Protein AF-U1RWZ9-F1 (afdb_monomer)

Nearest PDB structures (foldseek):
  2le2-assembly1_B  TM=5.982E-01  e=7.271E+00  Salasvirus phi29
  1zg2-assembly1_A  TM=3.510E-01  e=3.404E+00  Halalkalibacterium halodurans

Solvent-accessible surface area (backbone atoms only — not comparable to full-atom values): 4992 Å² total; per-residue (Å²): 115,42,40,32,36,35,78,44,73,43,96,88,69,49,75,44,78,47,79,48,77,52,74,50,69,69,57,51,52,51,40,44,74,71,65,33,45,70,56,96,78,72,77,90,75,90,80,69,99,55,85,74,82,74,73,81,78,71,82,75,76,79,75,80,91,69,90,75,90,79,90,130

pLDDT: mean 76.13, std 18.94, range [43.16, 96.25]

Mean predicted aligned error: 15.72 Å

Radius of gyration: 24.69 Å; Cα contacts (8 Å, |Δi|>4): 59; chains: 1; bounding box: 38×58×58 Å

Sequence (72 aa):
MPTLTKTITTDDGADITLERVTDDPAEITTLRASGWEQVSGNTDDAAGSGPKPTPPVPPVPAAPTKALTTLS

Foldseek 3Di:
DWKWWDWDQDPVRDIDIDIDDDPDPVVVVVCVVVVIGIDPDDDPPPDDPDPDPDPPDPPDPPPPDDDDDDDD

Organism: NCBI:txid1321818

Secondary structure (DSSP, 8-state):
--EEEEEEE-TTS-EEEEEEE---HHHHHHHHHTTPEEPTTS-------SPP-PPPPPPPP-----------

Structure (mmCIF, N/CA/C/O backbone):
data_AF-U1RWZ9-F1
#
_entry.id   AF-U1RWZ9-F1
#
loop_
_atom_site.group_PDB
_atom_site.id
_atom_site.type_symbol
_atom_site.label_atom_id
_atom_site.label_alt_id
_atom_site.label_comp_id
_atom_site.label_asym_id
_atom_site.label_entity_id
_atom_site.label_seq_id
_atom_site.pdbx_PDB_ins_code
_atom_site.Cartn_x
_atom_site.Cartn_y
_atom_site.Cartn_z
_atom_site.occupancy
_atom_site.B_iso_or_equiv
_atom_site.auth_seq_id
_atom_site.auth_comp_id
_atom_site.auth_asym_id
_atom_site.auth_atom_id
_atom_site.pdbx_PDB_model_num
ATOM 1 N N . MET A 1 1 ? 18.338 -6.132 -3.955 1.0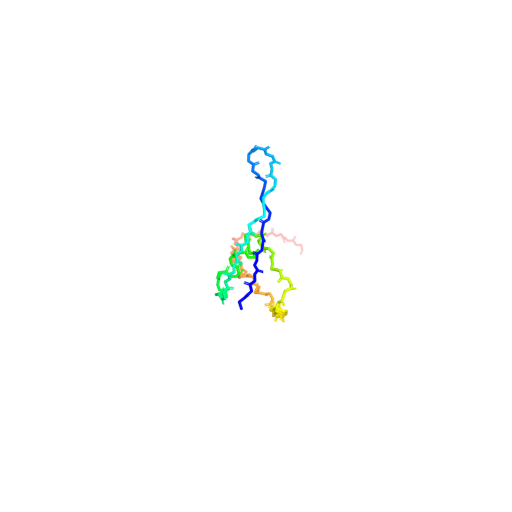0 78.19 1 MET A N 1
ATOM 2 C CA . MET A 1 1 ? 16.950 -5.689 -4.176 1.00 78.19 1 MET A CA 1
ATOM 3 C C . MET A 1 1 ? 16.038 -6.219 -3.081 1.00 78.19 1 MET A C 1
ATOM 5 O O . MET A 1 1 ? 15.622 -7.375 -3.145 1.00 78.19 1 MET A O 1
ATOM 9 N N . PRO A 1 2 ? 15.788 -5.420 -2.036 1.00 85.69 2 PRO A N 1
ATOM 10 C CA . PRO A 1 2 ? 14.852 -5.770 -0.981 1.00 85.69 2 PRO A CA 1
ATOM 11 C C . PRO A 1 2 ? 13.408 -5.846 -1.483 1.00 85.69 2 PRO A C 1
ATOM 13 O O . PRO A 1 2 ? 13.008 -5.183 -2.441 1.00 85.69 2 PRO A O 1
ATOM 16 N N . THR A 1 3 ? 12.630 -6.680 -0.801 1.00 92.94 3 THR A N 1
ATOM 17 C CA . THR A 1 3 ? 11.195 -6.854 -1.038 1.00 92.94 3 THR A CA 1
ATOM 18 C C . THR A 1 3 ? 10.442 -6.323 0.170 1.00 92.94 3 THR A C 1
ATOM 20 O O . THR A 1 3 ? 10.819 -6.615 1.304 1.00 92.94 3 THR A O 1
ATOM 23 N N . LEU A 1 4 ? 9.398 -5.535 -0.061 1.00 93.75 4 LEU A N 1
ATOM 24 C CA . LEU A 1 4 ? 8.512 -5.008 0.965 1.00 93.75 4 LEU A CA 1
ATOM 25 C C . LEU A 1 4 ? 7.080 -5.447 0.687 1.00 93.75 4 LEU A C 1
ATOM 27 O O . LEU A 1 4 ? 6.664 -5.542 -0.466 1.00 93.75 4 LEU A O 1
ATOM 31 N N . THR A 1 5 ? 6.322 -5.676 1.750 1.00 96.00 5 THR A N 1
ATOM 32 C CA . THR A 1 5 ? 4.924 -6.087 1.692 1.00 96.00 5 THR A CA 1
ATOM 33 C C . THR A 1 5 ? 4.048 -5.183 2.539 1.00 96.00 5 THR A C 1
ATOM 35 O O . THR A 1 5 ? 4.506 -4.582 3.512 1.00 96.00 5 THR A O 1
ATOM 38 N N . LYS A 1 6 ? 2.784 -5.052 2.148 1.00 94.81 6 LYS A N 1
ATOM 39 C CA . LYS A 1 6 ? 1.779 -4.343 2.934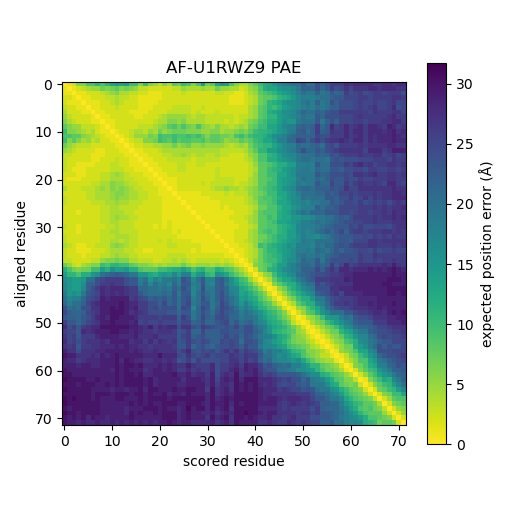 1.00 94.81 6 LYS A CA 1
ATOM 40 C C . LYS A 1 6 ? 0.427 -5.007 2.771 1.00 94.81 6 LYS A C 1
ATOM 42 O O . LYS A 1 6 ? -0.046 -5.182 1.651 1.00 94.81 6 LYS A O 1
ATOM 47 N N . THR A 1 7 ? -0.208 -5.312 3.892 1.00 96.00 7 THR A N 1
ATOM 48 C CA . THR A 1 7 ? -1.595 -5.771 3.906 1.00 96.00 7 THR A CA 1
ATOM 49 C C . THR A 1 7 ? -2.524 -4.567 3.929 1.00 96.00 7 THR A C 1
ATOM 51 O O . THR A 1 7 ? -2.335 -3.642 4.724 1.00 96.00 7 THR A O 1
ATOM 54 N N . ILE A 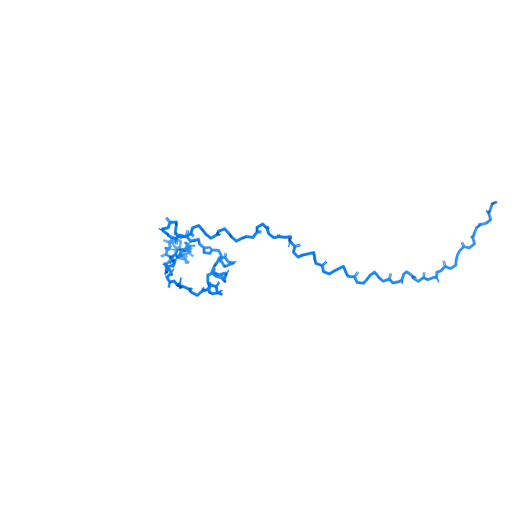1 8 ? -3.516 -4.565 3.043 1.00 94.06 8 ILE A N 1
ATOM 55 C CA . ILE A 1 8 ? -4.601 -3.588 3.049 1.00 94.06 8 ILE A CA 1
ATOM 56 C C . ILE A 1 8 ? -5.942 -4.311 3.041 1.00 94.06 8 ILE A C 1
ATOM 58 O O . ILE A 1 8 ? -6.118 -5.302 2.337 1.00 94.06 8 ILE A O 1
ATOM 62 N N . THR A 1 9 ? -6.887 -3.789 3.812 1.00 95.44 9 THR A N 1
ATOM 63 C CA . THR A 1 9 ? -8.271 -4.257 3.803 1.00 95.44 9 THR A CA 1
ATOM 64 C C . THR A 1 9 ? -9.033 -3.492 2.725 1.00 95.44 9 THR A C 1
ATOM 66 O O . THR A 1 9 ? -9.022 -2.259 2.692 1.00 95.44 9 THR A O 1
ATOM 69 N N . THR A 1 10 ? -9.658 -4.234 1.820 1.00 93.19 10 THR A N 1
ATOM 70 C CA . THR A 1 10 ? -10.488 -3.717 0.725 1.00 93.19 10 THR A CA 1
ATOM 71 C C . THR A 1 10 ? -11.857 -3.301 1.270 1.00 93.19 10 THR A C 1
ATOM 73 O O . THR A 1 10 ? -12.243 -3.714 2.362 1.00 93.19 10 THR A O 1
ATOM 76 N N . ASP A 1 11 ? -12.622 -2.501 0.528 1.00 94.50 11 ASP A N 1
ATOM 77 C CA . ASP A 1 11 ? -13.971 -2.082 0.936 1.00 94.50 11 ASP A CA 1
ATOM 78 C C . ASP A 1 11 ? -14.952 -3.257 1.117 1.00 94.50 11 ASP A C 1
ATOM 80 O O . ASP A 1 11 ? -15.842 -3.178 1.961 1.00 94.50 11 ASP A O 1
ATOM 84 N N . ASP A 1 12 ? -14.727 -4.371 0.413 1.00 93.25 12 ASP A N 1
ATOM 85 C CA . ASP A 1 12 ? -15.456 -5.641 0.578 1.00 93.25 12 ASP A CA 1
ATOM 86 C C . ASP A 1 12 ? -15.089 -6.394 1.880 1.00 93.25 12 ASP A C 1
ATOM 88 O O . ASP A 1 12 ? -15.654 -7.434 2.204 1.00 93.25 12 ASP A O 1
ATOM 92 N N . GLY A 1 13 ? -14.127 -5.880 2.654 1.00 92.44 13 GLY A N 1
ATOM 93 C CA . GLY A 1 13 ? -13.624 -6.512 3.875 1.00 92.44 13 GLY A CA 1
ATOM 94 C C . GLY A 1 13 ? -12.582 -7.607 3.631 1.00 92.44 13 GLY A C 1
ATOM 95 O O . GLY A 1 13 ? -12.145 -8.251 4.580 1.00 92.44 13 GLY A O 1
ATOM 96 N N . ALA A 1 14 ? -12.165 -7.815 2.380 1.00 95.06 14 ALA A N 1
ATOM 97 C CA . ALA A 1 14 ? -11.096 -8.740 2.028 1.00 95.06 14 ALA A CA 1
ATOM 98 C C . ALA A 1 14 ? -9.714 -8.110 2.244 1.00 95.06 14 ALA A C 1
ATOM 100 O O . ALA A 1 14 ? -9.434 -7.015 1.747 1.00 95.06 14 ALA A O 1
ATOM 101 N N . ASP A 1 15 ? -8.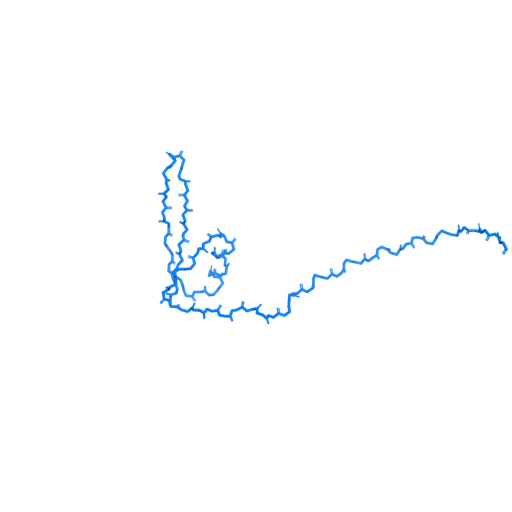824 -8.828 2.921 1.00 96.25 15 ASP A N 1
ATOM 102 C CA . ASP A 1 15 ? -7.423 -8.437 3.041 1.00 96.25 15 ASP A CA 1
ATOM 103 C C . ASP A 1 15 ? -6.633 -8.874 1.805 1.00 96.25 15 ASP A C 1
ATOM 105 O O . ASP A 1 15 ? -6.655 -10.043 1.412 1.00 96.25 15 ASP A O 1
ATOM 109 N N . ILE A 1 16 ? -5.905 -7.934 1.204 1.00 96.12 16 ILE A N 1
ATOM 110 C CA . ILE A 1 16 ? -4.966 -8.207 0.117 1.00 96.12 16 ILE A CA 1
ATOM 111 C C . ILE A 1 16 ? -3.552 -7.807 0.529 1.00 96.12 16 ILE A C 1
AT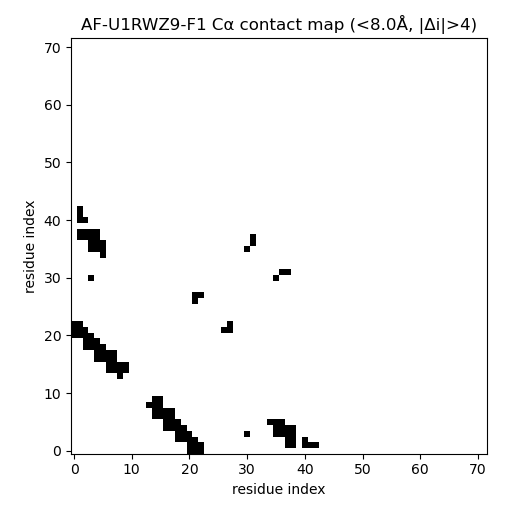OM 113 O O . ILE A 1 16 ? -3.331 -6.775 1.166 1.00 96.12 16 ILE A O 1
ATOM 117 N N . THR A 1 17 ? -2.579 -8.626 0.143 1.00 95.06 17 THR A N 1
ATOM 118 C CA . THR A 1 17 ? -1.159 -8.340 0.346 1.00 95.06 17 THR A CA 1
ATOM 119 C C . THR A 1 17 ? -0.580 -7.751 -0.930 1.00 95.06 17 THR A C 1
ATOM 121 O O . THR A 1 17 ? -0.640 -8.359 -1.996 1.00 95.06 17 THR A O 1
ATOM 124 N N . LEU A 1 18 ? -0.017 -6.553 -0.816 1.00 94.94 18 LEU A N 1
ATOM 125 C CA . LEU A 1 18 ? 0.749 -5.912 -1.873 1.00 94.94 18 LEU A CA 1
ATOM 126 C C . LEU A 1 18 ? 2.228 -6.232 -1.688 1.00 94.94 18 LEU A C 1
ATOM 128 O O . LEU A 1 18 ? 2.722 -6.202 -0.564 1.00 94.94 18 LEU A O 1
ATOM 132 N N . GLU A 1 19 ? 2.937 -6.464 -2.789 1.00 94.75 19 GLU A N 1
ATOM 133 C CA . GLU A 1 19 ? 4.377 -6.726 -2.805 1.00 94.75 19 GLU A CA 1
ATOM 134 C C . GLU A 1 19 ? 5.094 -5.693 -3.683 1.00 94.75 19 GLU A C 1
ATOM 136 O O . GLU A 1 19 ? 4.630 -5.340 -4.770 1.00 94.75 19 GLU A O 1
ATOM 141 N N . ARG A 1 20 ? 6.239 -5.193 -3.215 1.00 94.06 20 ARG A N 1
ATOM 142 C CA . ARG A 1 20 ? 7.059 -4.206 -3.920 1.00 94.06 20 ARG A CA 1
ATOM 143 C C . ARG A 1 20 ? 8.534 -4.560 -3.792 1.00 94.06 20 ARG A C 1
ATOM 145 O O . ARG A 1 20 ? 9.062 -4.642 -2.689 1.00 94.06 20 ARG A O 1
ATOM 152 N N . VAL A 1 21 ? 9.206 -4.715 -4.930 1.00 92.62 21 VAL A N 1
ATOM 153 C CA . VAL A 1 21 ? 10.657 -4.929 -5.006 1.00 92.62 21 VAL A CA 1
ATOM 154 C C . VAL A 1 21 ? 11.303 -3.645 -5.500 1.00 92.62 21 VAL A C 1
ATOM 156 O O . VAL A 1 21 ? 10.939 -3.140 -6.561 1.00 92.62 21 VAL A O 1
ATOM 159 N N . THR A 1 22 ? 12.235 -3.102 -4.727 1.00 90.69 22 THR A N 1
ATOM 160 C CA . THR A 1 22 ? 12.925 -1.853 -5.061 1.00 90.69 22 THR A CA 1
ATOM 161 C C . THR A 1 22 ? 14.293 -1.829 -4.404 1.00 90.69 22 THR A C 1
ATOM 163 O O . THR 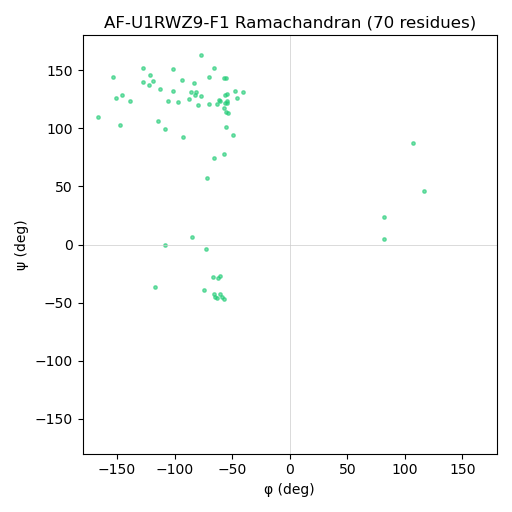A 1 22 ? 14.450 -2.363 -3.315 1.00 90.69 22 THR A O 1
ATOM 166 N N . ASP A 1 23 ? 15.293 -1.260 -5.070 1.00 90.00 23 ASP A N 1
ATOM 167 C CA . ASP A 1 23 ? 16.657 -1.100 -4.537 1.00 90.00 23 ASP A CA 1
ATOM 168 C C . ASP A 1 23 ? 16.965 0.365 -4.194 1.00 90.00 23 ASP A C 1
ATOM 170 O O . ASP A 1 23 ? 18.051 0.683 -3.721 1.00 90.00 23 ASP A O 1
ATOM 174 N N . ASP A 1 24 ? 16.004 1.268 -4.420 1.00 92.38 24 ASP A N 1
ATOM 175 C CA . ASP A 1 24 ? 16.181 2.689 -4.156 1.00 92.38 24 ASP A CA 1
ATOM 176 C C . ASP A 1 24 ? 16.008 2.997 -2.654 1.00 92.38 24 ASP A C 1
ATOM 178 O O . ASP A 1 24 ? 14.932 2.759 -2.090 1.00 92.38 24 ASP A O 1
ATOM 182 N N . PRO A 1 25 ? 17.029 3.553 -1.977 1.00 89.44 25 PRO A N 1
ATOM 183 C CA . PRO A 1 25 ? 16.973 3.792 -0.536 1.00 89.44 25 PRO A CA 1
ATOM 184 C C . PRO A 1 25 ? 15.939 4.857 -0.133 1.00 89.44 25 PRO A C 1
ATOM 186 O O . PRO A 1 25 ? 15.395 4.802 0.978 1.00 89.44 25 PRO A O 1
ATOM 189 N N . ALA A 1 26 ? 15.628 5.815 -1.016 1.00 93.75 26 ALA A N 1
ATOM 190 C CA . ALA A 1 26 ? 14.615 6.832 -0.747 1.00 93.75 26 ALA A CA 1
ATOM 191 C C . ALA A 1 26 ? 13.196 6.244 -0.853 1.00 93.75 26 ALA A C 1
ATOM 193 O O . ALA A 1 26 ? 12.342 6.530 -0.006 1.00 93.75 26 ALA A O 1
ATOM 194 N N . GLU A 1 27 ? 12.953 5.360 -1.824 1.00 93.50 27 GLU A N 1
ATOM 195 C CA . GLU A 1 27 ? 11.698 4.619 -1.956 1.00 93.50 27 GLU A CA 1
ATOM 196 C C . GLU A 1 27 ? 11.499 3.671 -0.763 1.00 93.50 27 GLU A C 1
ATOM 198 O O . GLU A 1 27 ? 10.435 3.692 -0.147 1.00 93.50 27 GLU A O 1
ATOM 203 N N . ILE A 1 28 ? 12.531 2.924 -0.348 1.00 92.44 28 ILE A N 1
ATOM 204 C CA . ILE A 1 28 ? 12.474 2.026 0.823 1.00 92.44 28 ILE A CA 1
ATOM 205 C C . ILE A 1 28 ? 12.074 2.790 2.094 1.00 92.44 28 ILE A C 1
ATOM 207 O O . ILE A 1 28 ? 11.172 2.363 2.820 1.00 92.44 28 ILE A O 1
ATOM 211 N N . THR A 1 29 ? 12.700 3.942 2.352 1.00 92.00 29 THR A N 1
ATOM 212 C CA . THR A 1 29 ? 12.378 4.794 3.512 1.00 92.00 29 THR A CA 1
ATOM 213 C C . THR A 1 29 ? 10.924 5.267 3.469 1.00 92.00 29 THR A C 1
ATOM 215 O O . THR A 1 29 ? 10.215 5.224 4.477 1.00 92.00 29 THR A O 1
ATOM 218 N N . THR A 1 30 ? 10.456 5.670 2.287 1.00 94.44 30 THR A N 1
ATOM 219 C CA . THR A 1 30 ? 9.081 6.138 2.075 1.00 94.44 30 THR A CA 1
ATOM 220 C C . THR A 1 30 ? 8.056 5.019 2.280 1.00 94.44 30 THR A C 1
ATOM 222 O O . THR A 1 30 ? 7.028 5.224 2.932 1.00 94.44 30 THR A O 1
ATOM 225 N N . LEU A 1 31 ? 8.341 3.815 1.777 1.00 94.31 31 LEU A N 1
ATOM 226 C CA . LEU A 1 31 ? 7.500 2.632 1.956 1.00 94.31 31 LEU A CA 1
ATOM 227 C C . LEU A 1 31 ? 7.409 2.249 3.441 1.00 94.31 31 LEU A C 1
ATOM 229 O O . LEU A 1 31 ? 6.305 2.083 3.960 1.00 94.31 31 LEU A O 1
ATOM 233 N N . ARG A 1 32 ? 8.538 2.217 4.159 1.00 93.62 32 ARG A N 1
ATOM 234 C CA . ARG A 1 32 ? 8.582 1.969 5.613 1.00 93.62 32 ARG A CA 1
ATOM 235 C C . ARG A 1 32 ? 7.763 2.997 6.396 1.00 93.62 32 ARG A C 1
ATOM 237 O O . ARG A 1 32 ? 6.962 2.616 7.244 1.00 93.62 32 ARG A O 1
ATOM 244 N N . ALA A 1 33 ? 7.899 4.286 6.077 1.00 93.00 33 ALA A N 1
ATOM 245 C CA . ALA A 1 33 ? 7.097 5.349 6.692 1.00 93.00 33 ALA A CA 1
ATOM 246 C C . ALA A 1 33 ? 5.589 5.204 6.405 1.00 93.00 33 ALA A C 1
ATOM 248 O O . ALA A 1 33 ? 4.759 5.592 7.224 1.00 93.00 33 ALA A O 1
ATOM 249 N N . SER A 1 34 ? 5.234 4.600 5.268 1.00 93.88 34 SER A N 1
ATOM 250 C CA . SER A 1 34 ? 3.852 4.316 4.856 1.00 93.88 34 SER A CA 1
ATOM 251 C C . SER A 1 34 ? 3.292 2.998 5.419 1.00 93.88 34 SER A C 1
ATOM 253 O O . SER A 1 34 ? 2.197 2.576 5.021 1.00 93.88 34 SER A O 1
ATOM 255 N N . GLY A 1 35 ? 4.035 2.332 6.311 1.00 93.56 35 GLY A N 1
ATOM 256 C CA . GLY A 1 35 ? 3.636 1.083 6.961 1.00 93.56 35 GLY A CA 1
ATOM 257 C C . GLY A 1 35 ? 3.871 -0.175 6.125 1.00 93.56 35 GLY A C 1
ATOM 258 O O . GLY A 1 35 ? 3.170 -1.160 6.323 1.00 93.56 35 GLY A O 1
ATOM 259 N N . TRP A 1 36 ? 4.798 -0.145 5.165 1.00 95.56 36 TRP A N 1
ATOM 260 C CA . TRP A 1 36 ? 5.253 -1.361 4.490 1.00 95.56 36 TRP A CA 1
ATOM 261 C C . TRP A 1 36 ? 6.329 -2.064 5.317 1.00 95.56 36 TRP A C 1
ATOM 263 O O . TRP A 1 36 ? 7.245 -1.424 5.840 1.00 95.56 36 TRP A O 1
ATOM 273 N N . GLU A 1 37 ? 6.256 -3.388 5.376 1.00 91.94 37 GLU A N 1
ATOM 274 C CA . GLU A 1 37 ? 7.214 -4.241 6.070 1.00 91.94 37 GLU A CA 1
ATOM 275 C C . GLU A 1 37 ? 8.179 -4.883 5.081 1.00 91.94 37 GLU A C 1
ATOM 277 O O . GLU A 1 37 ? 7.780 -5.429 4.057 1.00 91.94 37 GLU A O 1
ATOM 282 N N . GLN A 1 38 ? 9.472 -4.823 5.380 1.00 88.81 38 GLN A N 1
ATOM 283 C CA . GLN A 1 38 ? 10.487 -5.473 4.560 1.00 88.81 38 GLN A CA 1
ATOM 284 C C . GLN A 1 38 ? 10.494 -6.974 4.851 1.00 88.81 38 GLN A C 1
ATOM 286 O O . GLN A 1 38 ? 10.618 -7.379 6.005 1.00 88.81 38 GLN A O 1
ATOM 291 N N . VAL A 1 39 ? 10.393 -7.797 3.809 1.00 86.06 39 VAL A N 1
ATOM 292 C CA . VAL A 1 39 ? 10.518 -9.250 3.926 1.00 86.06 39 VAL A CA 1
ATOM 293 C C . VAL A 1 39 ? 11.974 -9.560 4.236 1.00 86.06 39 VAL A C 1
ATOM 295 O O . VAL A 1 39 ? 12.870 -9.204 3.465 1.00 86.06 39 VAL A O 1
ATOM 298 N N . SER A 1 40 ? 12.205 -10.211 5.375 1.00 66.00 40 SER A N 1
ATOM 299 C CA . SER A 1 40 ? 13.518 -10.640 5.860 1.00 66.00 40 SER A CA 1
ATOM 300 C C . SER A 1 40 ? 14.114 -11.713 4.942 1.00 66.00 40 SER A C 1
ATOM 302 O O . SER A 1 40 ? 14.097 -12.899 5.251 1.00 66.00 40 SER A O 1
ATOM 304 N N . GLY A 1 41 ? 14.585 -11.290 3.769 1.00 60.94 41 GLY A N 1
ATOM 305 C CA . GLY A 1 41 ? 15.191 -12.136 2.744 1.00 60.94 41 GLY A CA 1
ATOM 306 C C . GLY A 1 41 ? 16.650 -11.793 2.467 1.00 60.94 41 GLY A C 1
ATOM 307 O O . GLY A 1 41 ? 17.442 -12.702 2.281 1.00 60.94 41 GLY A O 1
ATOM 308 N N . ASN A 1 42 ? 17.051 -10.518 2.490 1.00 53.50 42 ASN A N 1
ATOM 309 C C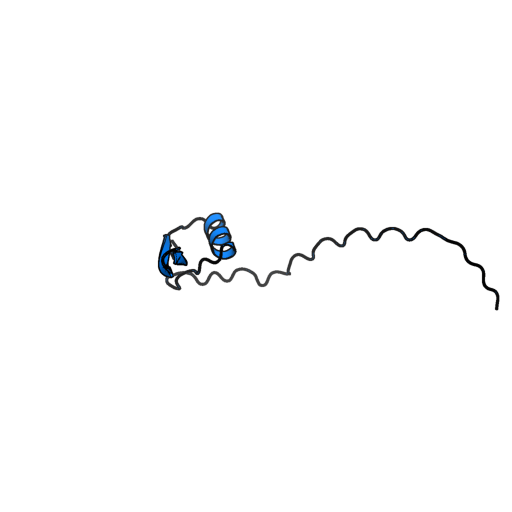A . ASN A 1 42 ? 18.453 -10.123 2.311 1.00 53.50 42 ASN A CA 1
ATOM 310 C C . ASN A 1 42 ? 18.668 -8.653 2.707 1.00 53.50 42 ASN A C 1
ATOM 312 O O . ASN A 1 42 ? 18.265 -7.762 1.967 1.00 53.50 42 ASN A O 1
ATOM 316 N N . THR A 1 43 ? 19.373 -8.449 3.823 1.00 46.00 43 THR A N 1
ATOM 317 C CA . THR A 1 43 ? 19.895 -7.179 4.370 1.00 46.00 43 THR A CA 1
ATOM 318 C C . THR A 1 43 ? 19.142 -6.691 5.606 1.00 46.00 43 THR A C 1
ATOM 320 O O . THR A 1 43 ? 18.204 -5.901 5.546 1.00 46.00 43 THR A O 1
ATOM 323 N N . ASP A 1 44 ? 19.626 -7.195 6.742 1.00 51.84 44 ASP A N 1
ATOM 324 C CA . ASP A 1 44 ? 19.765 -6.444 7.988 1.00 51.84 44 ASP A CA 1
ATOM 325 C C . ASP A 1 44 ? 20.485 -5.124 7.666 1.00 51.84 44 ASP A C 1
ATOM 327 O O . ASP A 1 44 ? 21.706 -5.098 7.523 1.00 51.84 44 ASP A O 1
ATOM 331 N N . ASP A 1 45 ? 19.733 -4.046 7.431 1.00 48.53 45 ASP A N 1
ATOM 332 C CA . ASP A 1 45 ? 20.318 -2.707 7.394 1.00 48.53 45 ASP A CA 1
ATOM 333 C C . ASP A 1 45 ? 20.202 -2.122 8.797 1.00 48.53 45 ASP A C 1
ATOM 335 O O . ASP A 1 45 ? 19.185 -1.559 9.215 1.00 48.53 45 ASP A O 1
ATOM 339 N N . ALA A 1 46 ? 21.272 -2.346 9.552 1.00 51.38 46 ALA A N 1
ATOM 340 C CA . ALA A 1 46 ? 21.618 -1.621 10.753 1.00 51.38 46 ALA A CA 1
ATOM 341 C C . ALA A 1 46 ? 21.733 -0.112 10.450 1.00 51.38 46 ALA A C 1
ATOM 343 O O . AL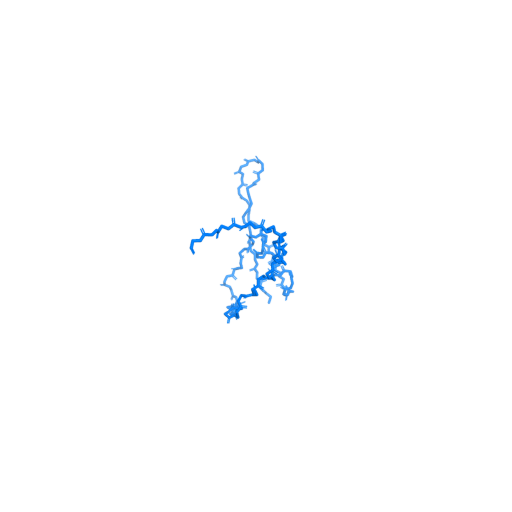A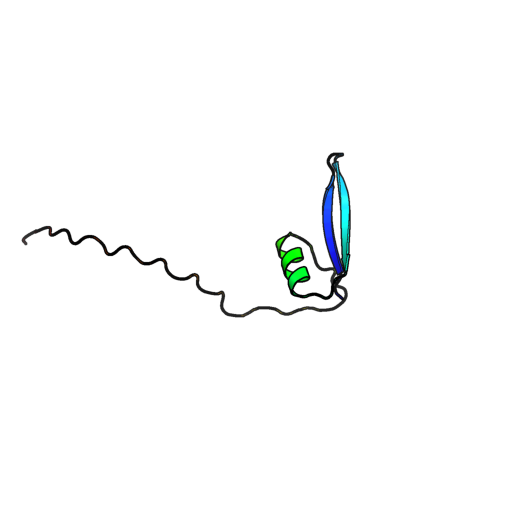 A 1 46 ? 22.826 0.439 10.358 1.00 51.38 46 ALA A O 1
ATOM 344 N N . ALA A 1 47 ? 20.601 0.583 10.333 1.00 46.59 47 ALA A N 1
ATOM 345 C CA . ALA A 1 47 ? 20.551 2.033 10.214 1.00 46.59 47 ALA A CA 1
ATOM 346 C C . ALA A 1 47 ? 20.009 2.662 11.503 1.00 46.59 47 ALA A C 1
ATOM 348 O O . ALA A 1 47 ? 18.803 2.777 11.717 1.00 46.59 47 ALA A O 1
ATOM 349 N N . GLY A 1 48 ? 20.933 3.156 12.333 1.00 44.47 48 GLY A N 1
ATOM 350 C CA . GLY A 1 48 ? 20.679 4.413 13.034 1.00 44.47 48 GLY A CA 1
ATOM 351 C C . GLY A 1 48 ? 20.599 4.397 14.558 1.00 44.47 48 GLY A C 1
ATOM 352 O O . GLY A 1 48 ? 19.783 5.126 15.112 1.00 44.47 48 GLY A O 1
ATOM 353 N N . SER A 1 49 ? 21.525 3.732 15.256 1.00 43.16 49 SER A N 1
ATOM 354 C CA . SER A 1 49 ? 22.012 4.257 16.550 1.00 43.16 49 SER A CA 1
ATOM 355 C C . SER A 1 49 ? 22.896 5.493 16.310 1.00 43.16 49 SER A C 1
ATOM 357 O O . SER A 1 49 ? 24.074 5.519 16.649 1.00 43.16 49 SER A O 1
ATOM 359 N N . GLY A 1 50 ? 22.346 6.508 15.644 1.00 54.25 50 GLY A N 1
ATOM 360 C CA . GLY A 1 50 ? 22.895 7.859 15.597 1.00 54.25 50 GLY A CA 1
ATOM 361 C C . GLY A 1 50 ? 22.107 8.730 16.575 1.00 54.25 50 GLY A C 1
ATOM 362 O O . GLY A 1 50 ? 20.938 8.431 16.833 1.00 54.25 50 GLY A O 1
ATOM 363 N N . PRO A 1 51 ? 22.699 9.785 17.161 1.00 52.97 51 PRO A N 1
ATOM 364 C CA . PRO A 1 51 ? 21.952 10.674 18.039 1.00 52.97 51 PRO A CA 1
ATOM 365 C C . PRO A 1 51 ? 20.718 11.188 17.292 1.00 52.97 51 PRO A C 1
ATOM 367 O O . PRO A 1 51 ? 20.827 11.759 16.206 1.00 52.97 51 PRO A O 1
ATOM 370 N N . LYS A 1 52 ? 19.539 10.950 17.876 1.00 60.50 52 LYS A N 1
ATOM 371 C CA . LYS A 1 52 ? 18.272 11.531 17.431 1.00 60.50 52 LYS A CA 1
ATOM 372 C C . LYS A 1 52 ? 18.504 13.027 17.186 1.00 60.50 52 LYS A C 1
ATOM 374 O O . LYS A 1 52 ? 18.982 13.681 18.115 1.00 60.50 52 LYS A O 1
ATOM 379 N N . PRO A 1 53 ? 18.189 13.580 15.998 1.00 63.91 53 PRO A N 1
ATOM 380 C CA . PRO A 1 53 ? 18.274 15.015 15.800 1.00 63.91 53 PRO A CA 1
ATOM 381 C C . PRO A 1 53 ? 17.416 15.685 16.870 1.00 63.91 53 PRO A C 1
ATOM 383 O O . PRO A 1 53 ? 16.200 15.480 16.927 1.00 63.91 53 PRO A O 1
ATOM 386 N N . THR A 1 54 ? 18.059 16.423 17.772 1.00 56.06 54 THR A N 1
ATOM 387 C CA . THR A 1 54 ? 17.347 17.237 18.748 1.00 56.06 54 THR A CA 1
ATOM 388 C C . THR A 1 54 ? 16.585 18.282 17.940 1.00 56.06 54 THR A C 1
ATOM 390 O O . THR A 1 54 ? 17.221 19.010 17.171 1.00 56.06 54 THR A O 1
ATOM 393 N N . PRO A 1 55 ? 15.246 18.351 18.032 1.00 70.75 55 PRO A N 1
ATOM 394 C CA . PRO A 1 55 ? 14.509 19.403 17.352 1.00 70.75 55 PRO A CA 1
ATOM 395 C C . PRO A 1 55 ? 15.071 20.765 17.788 1.00 70.75 55 PRO A C 1
ATOM 397 O O . PRO A 1 55 ? 15.463 20.909 18.953 1.00 70.75 55 PRO A O 1
ATOM 400 N N . PRO A 1 56 ? 15.150 21.754 16.879 1.00 66.81 56 PRO A N 1
ATOM 401 C CA . PRO A 1 56 ? 15.581 23.090 17.255 1.00 66.81 56 PRO A CA 1
ATOM 402 C C . PRO A 1 56 ? 14.676 23.590 18.379 1.00 66.81 56 PRO A C 1
ATOM 404 O O . PRO A 1 56 ? 13.449 23.515 18.284 1.00 66.81 56 PRO A O 1
ATOM 407 N N . VAL A 1 57 ? 15.286 24.063 19.464 1.00 65.25 57 VAL A N 1
ATOM 408 C CA . VAL A 1 57 ? 14.543 24.675 20.565 1.00 65.25 57 VAL A CA 1
ATOM 409 C C . VAL A 1 57 ? 13.818 25.894 19.983 1.00 65.25 57 VAL A C 1
ATOM 411 O O . VAL A 1 57 ? 14.481 26.743 19.379 1.00 65.25 57 VAL A O 1
ATOM 414 N N . PRO A 1 58 ? 12.480 25.991 20.099 1.00 68.75 58 PRO A N 1
ATOM 415 C CA . PRO A 1 58 ? 11.769 27.183 19.659 1.00 68.75 58 PRO A CA 1
ATOM 416 C C . PRO A 1 58 ? 12.337 28.399 20.402 1.00 68.75 58 PRO A C 1
ATOM 418 O O . PRO A 1 58 ? 12.686 28.271 21.580 1.00 68.75 58 PRO A O 1
ATOM 421 N N . PRO A 1 59 ? 12.451 29.575 19.759 1.00 67.88 59 PRO A N 1
ATOM 422 C CA . PRO A 1 59 ? 12.898 30.767 20.459 1.00 67.88 59 PRO A CA 1
ATOM 423 C C . PRO A 1 59 ? 11.950 31.004 21.634 1.00 67.88 59 PRO A C 1
ATOM 425 O O . PRO A 1 59 ? 10.750 31.203 21.444 1.00 67.88 59 PRO A O 1
ATOM 428 N N . VAL A 1 60 ? 12.487 30.946 22.854 1.00 66.06 60 VAL A N 1
ATOM 429 C CA . VAL A 1 60 ? 11.767 31.403 24.041 1.00 66.06 60 VAL A CA 1
ATOM 430 C C . VAL A 1 60 ? 11.338 32.845 23.774 1.00 66.06 60 VAL A C 1
ATOM 432 O O . VAL A 1 60 ? 12.200 33.683 23.490 1.00 66.06 60 VAL A O 1
ATOM 435 N N . PRO A 1 61 ? 10.033 33.165 23.827 1.00 57.41 61 PRO A N 1
ATOM 436 C CA . PRO A 1 61 ? 9.602 34.548 23.811 1.00 57.41 61 PRO A CA 1
ATOM 437 C C . PRO A 1 61 ? 10.298 35.244 24.977 1.00 57.41 61 PRO A C 1
ATOM 439 O O . PRO A 1 61 ? 10.170 34.803 26.122 1.00 57.41 61 PRO A O 1
ATOM 442 N N . ALA A 1 62 ? 11.070 36.293 24.691 1.00 60.19 62 ALA A N 1
ATOM 443 C CA . ALA A 1 62 ? 11.619 37.149 25.729 1.00 60.19 62 ALA A CA 1
ATOM 444 C C . ALA A 1 62 ? 10.445 37.611 26.599 1.00 60.19 62 ALA A C 1
ATOM 446 O O . ALA A 1 62 ? 9.537 38.291 26.113 1.00 60.19 62 ALA A O 1
ATOM 447 N N . ALA A 1 63 ? 10.420 37.167 27.856 1.00 57.31 63 ALA A N 1
ATOM 448 C CA . ALA A 1 63 ? 9.389 37.569 28.794 1.00 57.31 63 ALA A CA 1
ATOM 449 C C . ALA A 1 63 ? 9.360 39.106 28.836 1.00 57.31 63 ALA A C 1
ATOM 451 O O . ALA A 1 63 ? 10.421 39.725 28.978 1.00 57.31 63 ALA A O 1
ATOM 452 N N . PRO A 1 64 ? 8.187 39.746 28.685 1.00 53.78 64 PRO A N 1
ATOM 453 C CA . PRO A 1 64 ? 8.106 41.188 28.787 1.00 53.78 64 PRO A CA 1
ATOM 454 C C . PRO A 1 64 ? 8.535 41.592 30.197 1.00 53.78 64 PRO A C 1
ATOM 456 O O . PRO A 1 64 ? 7.973 41.129 31.191 1.00 53.78 64 PRO A O 1
ATOM 459 N N . THR A 1 65 ? 9.534 42.466 30.274 1.00 56.22 65 THR A N 1
ATOM 460 C CA . THR A 1 65 ? 9.923 43.169 31.491 1.00 56.22 65 THR A CA 1
ATOM 461 C C . THR A 1 65 ? 8.704 43.905 32.043 1.00 56.22 65 THR A C 1
ATOM 463 O O . THR A 1 65 ? 8.305 44.963 31.561 1.00 56.22 65 THR A O 1
ATOM 466 N N . LYS A 1 66 ? 8.076 43.338 33.072 1.00 50.31 66 LYS A N 1
ATOM 467 C CA . LYS A 1 66 ? 7.141 44.066 33.927 1.00 50.31 66 LYS A CA 1
ATOM 468 C C . LYS A 1 66 ? 7.749 44.145 35.315 1.00 50.31 66 LYS A C 1
ATOM 470 O O . LYS A 1 66 ? 7.831 43.158 36.037 1.00 50.31 66 LYS A O 1
ATOM 475 N N . ALA A 1 67 ? 8.208 45.351 35.627 1.00 58.94 67 ALA A N 1
ATOM 476 C CA . ALA A 1 67 ? 8.521 45.796 36.969 1.00 58.94 67 ALA A CA 1
ATOM 477 C C . ALA A 1 67 ? 7.378 45.436 37.930 1.00 58.94 67 ALA A C 1
ATOM 479 O O . ALA A 1 67 ? 6.217 45.730 37.642 1.00 58.94 67 ALA A O 1
ATOM 480 N N . LEU A 1 68 ? 7.716 44.845 39.076 1.00 54.00 68 LEU A N 1
ATOM 481 C CA . LEU A 1 68 ? 6.843 44.828 40.241 1.00 54.00 68 LEU A CA 1
ATOM 482 C C . LEU A 1 68 ? 7.694 44.855 41.514 1.00 54.00 68 LEU A C 1
ATOM 484 O O . LEU A 1 68 ? 8.304 43.867 41.911 1.00 54.00 68 LEU A O 1
ATOM 488 N N . THR A 1 69 ? 7.739 46.043 42.107 1.00 52.31 69 THR A N 1
ATOM 489 C CA . THR A 1 69 ? 8.099 46.334 43.493 1.00 52.31 69 THR A CA 1
ATOM 490 C C . THR A 1 69 ? 7.518 45.307 44.466 1.00 52.31 69 THR A C 1
ATOM 492 O O . THR A 1 69 ? 6.309 45.098 44.472 1.00 52.31 69 THR A O 1
ATOM 495 N N . THR A 1 70 ? 8.340 44.782 45.374 1.00 50.53 70 THR A N 1
ATOM 496 C CA . THR A 1 70 ? 7.902 44.538 46.754 1.00 50.53 70 THR A CA 1
ATOM 497 C C . THR A 1 70 ? 9.092 44.642 47.704 1.00 50.53 70 THR A C 1
ATOM 499 O O . THR A 1 70 ? 10.131 44.022 47.491 1.00 50.53 70 THR A O 1
ATOM 502 N N . LEU A 1 71 ? 8.929 45.497 48.714 1.00 49.72 71 LEU A N 1
ATOM 503 C CA . LEU A 1 71 ? 9.827 45.656 49.851 1.00 49.72 71 LEU A CA 1
ATOM 504 C C . LEU A 1 71 ? 9.735 44.428 50.762 1.00 49.72 71 LEU A C 1
ATOM 506 O O . LEU A 1 71 ? 8.635 43.921 50.993 1.00 49.72 71 LEU A O 1
ATOM 510 N N . SER A 1 72 ? 10.858 44.033 51.355 1.00 56.66 72 SER A N 1
ATOM 511 C CA . SER A 1 72 ? 10.954 43.525 52.731 1.00 56.66 72 SER A CA 1
ATOM 512 C C . SER A 1 72 ? 12.373 43.742 53.238 1.00 56.66 72 SER A C 1
ATOM 514 O O . SER A 1 72 ? 13.306 43.480 52.447 1.00 56.66 72 SER A O 1
#